Protein AF-A0A973WK67-F1 (afdb_monomer)

Structure (mmCIF, N/CA/C/O backbone):
data_AF-A0A973WK67-F1
#
_entry.id   AF-A0A973WK67-F1
#
loop_
_atom_site.group_PDB
_atom_site.id
_atom_site.type_symbol
_atom_site.label_atom_id
_atom_site.label_alt_id
_atom_site.label_comp_id
_atom_site.label_asym_id
_atom_site.label_entity_id
_atom_site.label_seq_id
_atom_site.pdbx_PDB_ins_code
_atom_site.Cartn_x
_atom_site.Cartn_y
_atom_site.Cartn_z
_atom_site.occupancy
_atom_site.B_iso_or_equiv
_atom_site.auth_seq_id
_atom_site.auth_comp_id
_atom_site.auth_asym_id
_atom_site.auth_atom_id
_atom_site.pdbx_PDB_model_num
ATOM 1 N N . MET A 1 1 ? -0.378 15.456 -6.232 1.00 56.53 1 MET A N 1
ATOM 2 C CA . MET A 1 1 ? -0.376 14.187 -7.004 1.00 56.53 1 MET A CA 1
ATOM 3 C C . MET A 1 1 ? -1.162 13.118 -6.231 1.00 56.53 1 MET A C 1
ATOM 5 O O . MET A 1 1 ? -1.360 13.286 -5.034 1.00 56.53 1 MET A O 1
ATOM 9 N N . LYS A 1 2 ? -1.662 12.035 -6.856 1.00 61.66 2 LYS A N 1
ATOM 10 C CA . LYS A 1 2 ? -2.415 10.967 -6.141 1.00 61.66 2 LYS A CA 1
ATOM 11 C C . LYS A 1 2 ? -1.612 10.326 -4.991 1.00 61.66 2 LYS A C 1
ATOM 13 O O . LYS A 1 2 ? -2.202 9.997 -3.965 1.00 61.66 2 LYS A O 1
ATOM 18 N N . ASN A 1 3 ? -0.287 10.238 -5.137 1.00 64.94 3 ASN A N 1
ATOM 19 C CA . ASN A 1 3 ? 0.629 9.707 -4.121 1.00 64.94 3 ASN A CA 1
ATOM 20 C C . ASN A 1 3 ? 0.596 10.508 -2.812 1.00 64.94 3 ASN A C 1
ATOM 22 O O . ASN A 1 3 ? 0.456 9.920 -1.741 1.00 64.94 3 ASN A O 1
ATOM 26 N N . ASP A 1 4 ? 0.598 11.841 -2.889 1.00 81.00 4 ASP A N 1
ATOM 27 C CA . ASP A 1 4 ? 0.537 12.708 -1.701 1.00 81.00 4 ASP A CA 1
ATOM 28 C C . ASP A 1 4 ? -0.737 12.445 -0.888 1.00 81.00 4 ASP A C 1
ATOM 30 O O . ASP A 1 4 ? -0.738 12.468 0.341 1.00 81.00 4 ASP A O 1
ATOM 34 N N . ARG A 1 5 ? -1.836 12.109 -1.575 1.00 88.31 5 ARG A N 1
ATOM 35 C CA . ARG A 1 5 ? -3.118 11.811 -0.931 1.00 88.31 5 ARG A CA 1
ATOM 36 C C . ARG A 1 5 ? -3.096 10.490 -0.157 1.00 88.31 5 ARG A C 1
ATOM 38 O O . ARG A 1 5 ? -3.762 10.401 0.875 1.00 88.31 5 ARG A O 1
ATOM 45 N N . LEU A 1 6 ? -2.362 9.476 -0.624 1.00 91.31 6 LEU A N 1
ATOM 46 C CA . LEU A 1 6 ? -2.207 8.214 0.109 1.00 91.31 6 LEU A CA 1
ATOM 47 C C . LEU A 1 6 ? -1.287 8.365 1.315 1.00 91.31 6 LEU A C 1
ATOM 49 O O . LEU A 1 6 ? -1.605 7.832 2.375 1.00 91.31 6 LEU A O 1
ATOM 53 N N . LEU A 1 7 ? -0.220 9.153 1.193 1.00 90.75 7 LEU A N 1
ATOM 54 C CA . LEU A 1 7 ? 0.659 9.469 2.319 1.00 90.75 7 LEU A CA 1
ATOM 55 C C . LEU A 1 7 ? -0.091 10.227 3.422 1.00 90.75 7 LEU A C 1
ATOM 57 O O . LEU A 1 7 ? -0.010 9.854 4.591 1.00 90.75 7 LEU A O 1
ATOM 61 N N . VAL A 1 8 ? -0.906 11.220 3.055 1.00 93.69 8 VAL A N 1
ATOM 62 C CA . VAL A 1 8 ? -1.771 11.928 4.014 1.00 93.69 8 VAL A CA 1
ATOM 63 C C . VAL A 1 8 ? -2.780 10.976 4.663 1.00 93.69 8 VAL A C 1
ATOM 65 O O . VAL A 1 8 ? -3.020 11.057 5.868 1.00 93.69 8 VAL A O 1
ATOM 68 N N . ARG A 1 9 ? -3.371 10.044 3.901 1.00 93.19 9 ARG A N 1
ATOM 69 C CA . ARG A 1 9 ? -4.269 9.019 4.462 1.00 93.19 9 ARG A CA 1
ATOM 70 C C . ARG A 1 9 ? -3.548 8.092 5.438 1.00 93.19 9 ARG A C 1
ATOM 72 O O . ARG A 1 9 ? -4.099 7.817 6.497 1.00 93.19 9 ARG A O 1
ATOM 79 N N . LEU A 1 10 ? -2.324 7.675 5.126 1.00 94.00 10 LEU A N 1
ATOM 80 C CA . LEU A 1 10 ? -1.500 6.850 6.007 1.00 94.00 10 LEU A CA 1
ATOM 81 C C . LEU A 1 10 ? -1.162 7.576 7.312 1.00 94.00 10 LEU A C 1
ATOM 83 O O . LEU A 1 10 ? -1.301 7.001 8.388 1.00 94.00 10 LEU A O 1
ATOM 87 N N . GLN A 1 11 ? -0.784 8.853 7.237 1.00 94.62 11 GLN A N 1
ATOM 88 C CA . GLN A 1 11 ? -0.529 9.673 8.424 1.00 94.62 11 GLN A CA 1
ATOM 89 C C . GLN A 1 11 ? -1.777 9.809 9.302 1.00 94.62 11 GLN A C 1
ATOM 91 O O . GLN A 1 11 ? -1.699 9.636 10.517 1.00 94.62 11 GLN A O 1
ATOM 96 N N . ARG A 1 12 ? -2.942 10.061 8.692 1.00 94.50 12 ARG A N 1
ATOM 97 C CA . ARG A 1 12 ? -4.220 10.122 9.415 1.00 94.50 12 ARG A CA 1
ATOM 98 C C . ARG A 1 12 ? -4.580 8.787 10.056 1.00 94.50 12 ARG A C 1
ATOM 100 O O . ARG A 1 12 ? -5.017 8.779 11.200 1.00 94.50 12 ARG A O 1
ATOM 107 N N . LEU A 1 13 ? -4.365 7.673 9.357 1.00 95.44 13 LEU A N 1
ATOM 108 C CA . LEU A 1 13 ? -4.623 6.342 9.898 1.00 95.44 13 LEU A CA 1
ATOM 109 C C . LEU A 1 13 ? -3.701 6.026 11.079 1.00 95.44 13 LEU A C 1
ATOM 111 O O . LEU A 1 13 ? -4.167 5.524 12.094 1.00 95.44 13 LEU A O 1
ATOM 115 N N . LYS A 1 14 ? -2.419 6.398 10.993 1.00 95.88 14 LYS A N 1
ATOM 116 C CA . LYS A 1 14 ? -1.471 6.279 12.107 1.00 95.88 14 LYS A CA 1
ATOM 117 C C . LYS A 1 14 ? -1.923 7.091 13.326 1.00 95.88 14 LYS A C 1
ATOM 119 O O . LYS A 1 14 ? -1.882 6.583 14.441 1.00 95.88 14 LYS A O 1
ATOM 124 N N . ALA A 1 15 ? -2.378 8.328 13.119 1.00 95.19 15 ALA A N 1
ATOM 125 C CA . ALA A 1 15 ? -2.918 9.153 14.199 1.00 95.19 15 ALA A CA 1
ATOM 126 C C . ALA A 1 15 ? -4.194 8.541 14.804 1.00 95.19 15 ALA A C 1
ATOM 128 O O . ALA A 1 15 ? -4.331 8.491 16.023 1.00 95.19 15 ALA A O 1
ATOM 129 N N . ARG A 1 16 ? -5.094 8.014 13.963 1.00 92.44 16 ARG A N 1
ATOM 130 C CA . ARG A 1 16 ? -6.321 7.336 14.402 1.00 92.44 16 ARG A CA 1
ATOM 131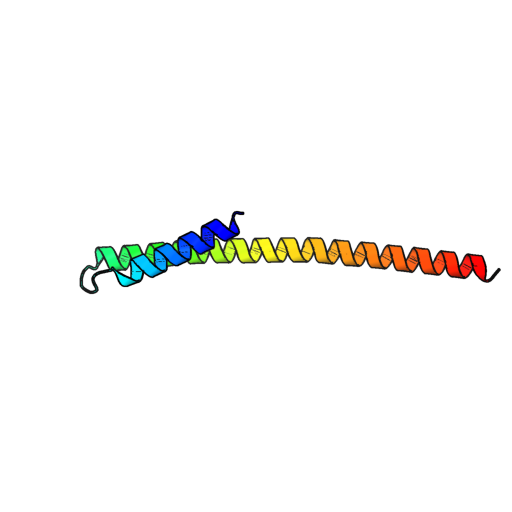 C C . ARG A 1 16 ? -6.013 6.076 15.209 1.00 92.44 16 ARG A C 1
ATOM 133 O O . ARG A 1 16 ? -6.616 5.874 16.253 1.00 92.44 16 ARG A O 1
ATOM 140 N N . ALA A 1 17 ? -5.049 5.268 14.770 1.00 93.12 17 ALA A N 1
ATOM 141 C CA . ALA A 1 17 ? -4.608 4.076 15.491 1.00 93.12 17 ALA A CA 1
ATOM 142 C C . ALA A 1 17 ? -4.129 4.409 16.913 1.00 93.12 17 ALA A C 1
ATOM 144 O O . ALA A 1 17 ? -4.421 3.667 17.844 1.00 93.12 17 ALA A O 1
ATOM 145 N N . ALA A 1 18 ? -3.454 5.549 17.092 1.00 94.19 18 ALA A N 1
ATOM 146 C CA . ALA A 1 18 ? -2.991 6.004 18.401 1.00 94.19 18 ALA A CA 1
ATOM 147 C C . ALA A 1 18 ?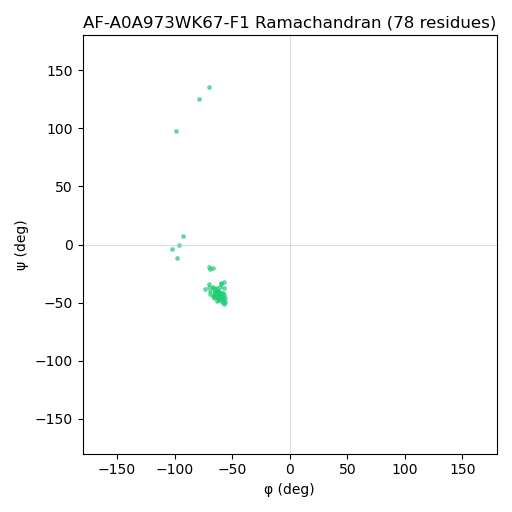 -4.128 6.443 19.343 1.00 94.19 18 ALA A C 1
ATOM 149 O O . ALA A 1 18 ? -3.927 6.475 20.554 1.00 94.19 18 ALA A O 1
ATOM 150 N N . SER A 1 19 ? -5.308 6.786 18.815 1.00 93.19 19 SER A N 1
ATOM 151 C CA . SER A 1 19 ? -6.451 7.252 19.611 1.00 93.19 19 SER A CA 1
ATOM 152 C C . SER A 1 19 ? -7.532 6.189 19.845 1.00 93.19 19 SER A C 1
ATOM 154 O O . SER A 1 19 ? -8.526 6.483 20.508 1.00 93.19 19 SER A O 1
ATOM 156 N N . VAL A 1 20 ? -7.398 4.989 19.269 1.00 94.31 20 VAL A N 1
ATOM 157 C CA . VAL A 1 20 ? -8.382 3.906 19.430 1.00 94.31 20 VAL A CA 1
ATOM 158 C C . VAL A 1 20 ? -8.338 3.351 20.851 1.00 94.31 20 VAL A C 1
ATOM 160 O O . VAL A 1 20 ? -7.271 3.084 21.404 1.00 94.31 20 VAL A O 1
ATOM 163 N N . ARG A 1 21 ? -9.519 3.142 21.443 1.00 93.75 21 ARG A N 1
ATOM 164 C CA . ARG A 1 21 ? -9.639 2.513 22.761 1.00 93.75 21 ARG A CA 1
ATOM 165 C C . ARG A 1 21 ? -9.480 0.991 22.633 1.00 93.75 21 ARG A C 1
ATOM 167 O O . ARG A 1 21 ? -10.262 0.377 21.910 1.00 93.75 21 ARG A O 1
ATOM 174 N N . PRO A 1 22 ? -8.559 0.352 23.376 1.00 89.31 22 PRO A N 1
ATOM 175 C CA . PRO A 1 22 ? -8.289 -1.084 23.239 1.00 89.31 22 PRO A CA 1
ATOM 176 C C . PRO A 1 22 ? -9.457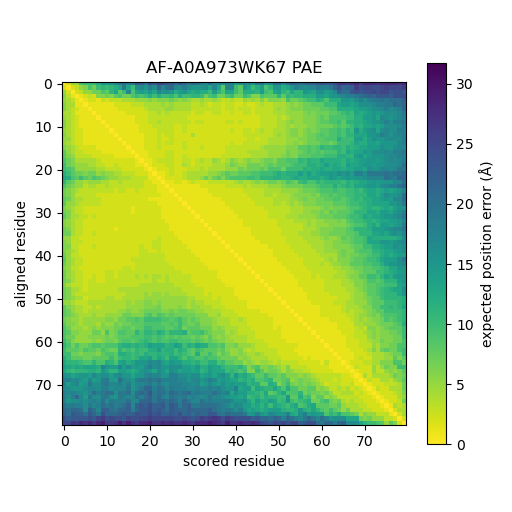 -1.981 23.676 1.00 89.31 22 PRO A C 1
ATOM 178 O O . PRO A 1 22 ? -9.546 -3.123 23.242 1.00 89.31 22 PRO A O 1
ATOM 181 N N . ASN A 1 23 ? -10.380 -1.468 24.492 1.00 94.38 23 ASN A N 1
ATOM 182 C CA . ASN A 1 23 ? -11.548 -2.226 24.956 1.00 94.38 23 ASN A CA 1
ATOM 183 C C . ASN A 1 23 ? -12.804 -1.970 24.107 1.00 94.38 23 ASN A C 1
ATOM 185 O O . ASN A 1 23 ? -13.860 -2.532 24.388 1.00 94.38 23 ASN A O 1
ATOM 189 N N . ASP A 1 24 ? -12.714 -1.121 23.081 1.00 96.19 24 ASP A N 1
ATOM 190 C CA . ASP A 1 24 ? -13.820 -0.852 22.168 1.00 96.19 24 ASP A CA 1
ATOM 191 C C . ASP A 1 24 ? -13.651 -1.685 20.892 1.00 96.19 24 ASP A C 1
ATOM 193 O O . ASP A 1 24 ? -12.926 -1.333 19.957 1.00 96.19 24 ASP A O 1
ATOM 197 N N . ARG A 1 25 ? -14.350 -2.822 20.859 1.00 95.56 25 ARG A N 1
ATOM 198 C CA . ARG A 1 25 ? -14.309 -3.766 19.737 1.00 95.56 25 ARG A CA 1
ATOM 199 C C . ARG A 1 25 ? -14.756 -3.135 18.416 1.00 95.56 25 ARG A C 1
ATOM 201 O O . ARG A 1 25 ? -14.231 -3.514 17.367 1.00 95.56 25 ARG A O 1
ATOM 208 N N . ALA A 1 26 ? -15.698 -2.193 18.440 1.00 96.56 26 ALA A N 1
ATOM 209 C CA . ALA A 1 26 ? -16.169 -1.537 17.225 1.00 96.56 26 ALA A CA 1
ATOM 210 C C . ALA A 1 26 ? -15.078 -0.626 16.646 1.00 96.56 26 ALA A C 1
ATOM 212 O O . ALA A 1 26 ? -14.819 -0.666 15.443 1.00 96.56 26 ALA A O 1
ATOM 213 N N . GLN A 1 27 ? -14.374 0.124 17.501 1.00 95.56 27 GLN A N 1
ATOM 214 C CA . GLN A 1 27 ? -13.244 0.955 17.070 1.00 95.56 27 GLN A CA 1
ATOM 215 C C . GLN A 1 27 ? -12.079 0.123 16.529 1.00 95.56 27 GLN A C 1
ATOM 217 O O . GLN A 1 27 ? -11.496 0.492 15.510 1.00 95.56 27 GLN A O 1
ATOM 222 N N . LEU A 1 28 ? -11.758 -1.002 17.172 1.00 95.94 28 LEU A N 1
ATOM 223 C CA . LEU A 1 28 ? -10.714 -1.912 16.695 1.00 95.94 28 LEU A CA 1
ATOM 224 C C . LEU A 1 28 ? -11.064 -2.536 15.341 1.00 95.94 28 LEU A C 1
ATOM 226 O O . LEU A 1 28 ? -10.210 -2.598 14.461 1.00 95.94 28 LEU A O 1
ATOM 230 N N . THR A 1 29 ? -12.319 -2.953 15.153 1.00 97.00 29 THR A N 1
ATOM 231 C CA . THR A 1 29 ? -12.786 -3.517 13.876 1.00 97.00 29 THR A CA 1
ATOM 232 C C . THR A 1 29 ? -12.689 -2.475 12.763 1.00 97.00 29 THR A C 1
ATOM 234 O O . THR A 1 29 ? -12.057 -2.727 11.743 1.00 97.00 29 THR A O 1
ATOM 237 N N . ALA A 1 30 ? -13.194 -1.261 13.003 1.00 96.00 30 ALA A N 1
ATOM 238 C CA . ALA A 1 30 ? -13.102 -0.171 12.035 1.00 96.00 30 ALA A CA 1
ATOM 239 C C . ALA A 1 30 ? -11.646 0.203 11.700 1.00 96.00 30 ALA A C 1
ATOM 241 O O . ALA A 1 30 ? -11.338 0.528 10.555 1.00 96.00 30 ALA A O 1
ATOM 242 N N . LEU A 1 31 ? -10.736 0.145 12.681 1.00 95.81 31 LEU A N 1
ATOM 243 C CA . LEU A 1 31 ? -9.313 0.381 12.443 1.00 95.81 31 LEU A CA 1
ATOM 244 C C . LEU A 1 31 ? -8.702 -0.697 11.539 1.00 95.81 31 LEU A C 1
ATOM 246 O O . LEU A 1 31 ? -7.926 -0.367 10.643 1.00 95.81 31 LEU A O 1
ATOM 250 N N . LEU A 1 32 ? -9.042 -1.970 11.757 1.00 96.25 32 LEU A N 1
ATOM 251 C CA . LEU A 1 32 ? -8.575 -3.073 10.915 1.00 96.25 32 LEU A CA 1
ATOM 252 C C . LEU A 1 32 ? -9.101 -2.953 9.481 1.00 96.25 32 LEU A C 1
ATOM 254 O O . LEU A 1 32 ? -8.328 -3.136 8.539 1.00 96.25 32 LEU A O 1
ATOM 258 N N . ASP A 1 33 ? -10.370 -2.580 9.315 1.00 97.25 33 ASP A N 1
ATOM 259 C CA . ASP A 1 33 ? -10.976 -2.358 8.001 1.00 97.25 33 ASP A CA 1
ATOM 260 C C . ASP A 1 33 ? -10.288 -1.206 7.254 1.00 97.25 33 ASP A C 1
ATOM 262 O O . ASP A 1 33 ? -9.916 -1.348 6.086 1.00 97.25 33 ASP A O 1
ATOM 266 N N . ASP A 1 34 ? -10.030 -0.087 7.938 1.00 95.56 34 ASP A N 1
ATOM 267 C CA . ASP A 1 34 ? -9.300 1.049 7.368 1.00 95.56 34 ASP A CA 1
ATOM 268 C C . ASP A 1 34 ? -7.871 0.671 6.945 1.00 95.56 34 ASP A C 1
ATOM 270 O O . ASP A 1 34 ? -7.396 1.099 5.886 1.00 95.56 34 ASP A O 1
ATOM 274 N N . VAL A 1 35 ? -7.173 -0.128 7.763 1.00 96.25 35 VAL A N 1
ATOM 275 C CA . VAL A 1 35 ? -5.836 -0.653 7.442 1.00 96.25 35 VAL A CA 1
ATOM 276 C C . VAL A 1 35 ? -5.895 -1.542 6.205 1.00 96.25 35 VAL A C 1
ATOM 278 O O . VAL A 1 35 ? -5.079 -1.364 5.297 1.00 96.25 35 VAL A O 1
ATOM 281 N N . GLY A 1 36 ? -6.866 -2.454 6.131 1.00 97.31 36 GLY A N 1
ATOM 282 C CA . GLY A 1 36 ? -7.077 -3.317 4.970 1.00 97.31 36 GLY A CA 1
ATOM 283 C C . GLY A 1 36 ? -7.331 -2.510 3.696 1.00 97.31 36 GLY A C 1
ATOM 284 O O . GLY A 1 36 ? -6.639 -2.693 2.693 1.00 97.31 36 GLY A O 1
ATOM 285 N N . ALA A 1 37 ? -8.243 -1.541 3.761 1.00 96.06 37 ALA A N 1
ATOM 286 C CA . ALA A 1 37 ? -8.565 -0.676 2.633 1.00 96.06 37 ALA A CA 1
ATOM 287 C C . ALA A 1 37 ? -7.356 0.152 2.166 1.00 96.06 37 ALA A C 1
ATOM 289 O O . ALA A 1 37 ? -7.113 0.280 0.961 1.00 96.06 37 ALA A O 1
ATOM 290 N N . LEU A 1 38 ? -6.569 0.712 3.093 1.00 95.75 38 LEU A N 1
ATOM 291 C CA . LEU A 1 38 ? -5.383 1.488 2.731 1.00 95.75 38 LEU A CA 1
ATOM 292 C C . LEU A 1 38 ? -4.278 0.607 2.139 1.00 95.75 38 LEU A C 1
ATOM 294 O O . LEU A 1 38 ? -3.647 1.017 1.163 1.00 95.75 38 LEU A O 1
ATOM 298 N N . ARG A 1 39 ? -4.065 -0.598 2.679 1.00 95.69 39 ARG A N 1
ATOM 299 C CA . ARG A 1 39 ? -3.126 -1.580 2.121 1.00 95.69 39 ARG A CA 1
ATOM 300 C C . ARG A 1 39 ? -3.474 -1.894 0.669 1.00 95.69 39 ARG A C 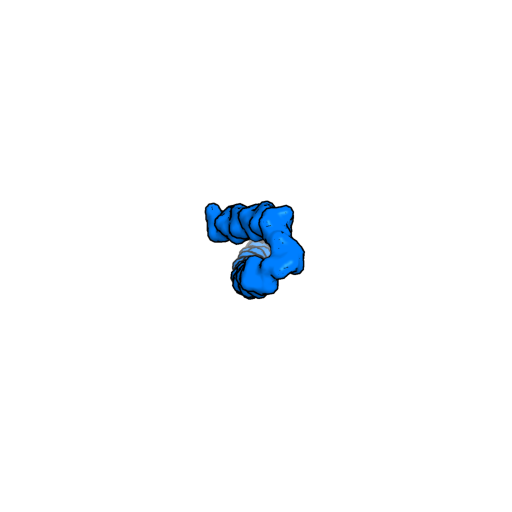1
ATOM 302 O O . ARG A 1 39 ? -2.601 -1.817 -0.191 1.00 95.69 39 ARG A O 1
ATOM 309 N N . ASP A 1 40 ? -4.737 -2.191 0.382 1.00 96.81 40 ASP A N 1
ATOM 310 C CA . ASP A 1 40 ? -5.171 -2.554 -0.970 1.00 96.81 40 ASP A CA 1
ATOM 311 C C . ASP A 1 40 ? -4.969 -1.400 -1.963 1.00 96.81 40 ASP A C 1
ATOM 313 O O . ASP A 1 40 ? -4.555 -1.613 -3.105 1.00 96.81 40 ASP A O 1
ATOM 317 N N . LEU A 1 41 ? -5.203 -0.158 -1.526 1.00 95.25 41 LEU A N 1
ATOM 318 C CA . LEU A 1 41 ? -4.906 1.029 -2.329 1.00 95.25 41 LEU A CA 1
ATOM 319 C C . LEU A 1 41 ? -3.405 1.189 -2.594 1.00 95.25 41 LEU A C 1
ATOM 321 O O . LEU A 1 41 ? -3.024 1.486 -3.726 1.00 95.25 41 LEU A O 1
ATOM 325 N N . LEU A 1 42 ? -2.558 0.978 -1.583 1.00 93.81 42 LEU A N 1
ATOM 326 C CA . LEU A 1 42 ? -1.104 1.046 -1.739 1.00 93.81 42 LEU A CA 1
ATOM 327 C C . LEU A 1 42 ? -0.599 -0.020 -2.715 1.00 93.81 42 LEU A C 1
ATOM 329 O O . LEU A 1 42 ? 0.172 0.311 -3.610 1.00 93.81 42 LEU A O 1
ATOM 333 N N . MET A 1 43 ? -1.086 -1.261 -2.620 1.00 95.88 43 MET A N 1
ATOM 334 C CA . MET A 1 43 ? -0.698 -2.325 -3.554 1.00 95.88 43 MET A CA 1
ATOM 335 C C . MET A 1 43 ? -1.080 -1.987 -5.000 1.00 95.88 43 MET A C 1
ATOM 337 O O . MET A 1 43 ? -0.282 -2.193 -5.913 1.00 95.88 43 MET A O 1
ATOM 341 N N . ARG A 1 44 ? -2.269 -1.412 -5.223 1.00 95.44 44 ARG A N 1
ATOM 342 C CA . ARG A 1 44 ? -2.685 -0.958 -6.561 1.00 95.44 44 ARG A CA 1
ATOM 343 C C . ARG A 1 44 ? -1.784 0.149 -7.103 1.00 95.44 44 ARG A C 1
ATOM 345 O O . ARG A 1 44 ? -1.464 0.137 -8.289 1.00 95.44 44 ARG A O 1
ATOM 352 N N . GLU A 1 45 ? -1.369 1.094 -6.263 1.00 94.25 45 GLU A N 1
ATOM 353 C CA . GLU A 1 45 ? -0.433 2.137 -6.688 1.00 94.25 45 GLU A CA 1
ATOM 354 C C . GLU A 1 45 ? 0.976 1.594 -6.945 1.00 94.25 45 GLU A C 1
ATOM 356 O O . GLU A 1 45 ? 1.588 2.022 -7.918 1.00 94.25 45 GLU A O 1
ATOM 361 N N . CYS A 1 46 ? 1.467 0.621 -6.169 1.00 94.12 46 CYS A N 1
ATOM 362 C CA . CYS A 1 46 ? 2.727 -0.069 -6.474 1.00 94.12 46 CYS A CA 1
ATOM 363 C C . CYS A 1 46 ? 2.677 -0.712 -7.865 1.00 94.12 46 CYS A C 1
ATOM 365 O O . CYS A 1 46 ? 3.529 -0.424 -8.699 1.00 94.12 46 CYS A O 1
ATOM 367 N N . VAL A 1 47 ? 1.617 -1.472 -8.164 1.00 96.50 47 VAL A N 1
ATOM 368 C CA . VAL A 1 47 ? 1.418 -2.068 -9.497 1.00 96.50 47 VAL A CA 1
ATOM 369 C C . VAL A 1 47 ? 1.370 -0.995 -10.589 1.00 96.50 47 VAL A C 1
ATOM 371 O O . VAL A 1 47 ? 1.953 -1.168 -11.660 1.00 96.50 47 VAL A O 1
ATOM 374 N N . ARG A 1 48 ? 0.696 0.136 -10.341 1.00 95.06 48 ARG A N 1
ATOM 375 C CA . ARG A 1 48 ? 0.645 1.250 -11.299 1.00 95.06 48 ARG A CA 1
ATOM 376 C C . ARG A 1 48 ? 2.033 1.847 -11.548 1.00 95.06 48 ARG A C 1
ATOM 378 O O . ARG A 1 48 ? 2.365 2.123 -12.700 1.00 95.06 48 ARG A O 1
ATOM 385 N N . LEU A 1 49 ? 2.820 2.059 -10.494 1.00 94.50 49 LEU A N 1
ATOM 386 C CA . LEU A 1 49 ? 4.180 2.589 -10.590 1.00 94.50 49 LEU A CA 1
ATOM 387 C C . LEU A 1 49 ? 5.102 1.622 -11.336 1.00 94.50 49 LEU A C 1
ATOM 389 O O . LEU A 1 49 ? 5.819 2.061 -12.227 1.00 94.50 49 LEU A O 1
ATOM 393 N N . ASP A 1 50 ? 5.019 0.320 -11.066 1.00 96.12 50 ASP A N 1
ATOM 394 C CA . ASP A 1 50 ? 5.800 -0.694 -11.784 1.00 96.12 50 ASP A CA 1
ATOM 395 C C . ASP A 1 50 ? 5.481 -0.698 -13.282 1.00 96.12 50 ASP A C 1
ATOM 397 O O . ASP A 1 50 ? 6.375 -0.751 -14.128 1.00 96.12 50 ASP A O 1
ATOM 401 N N . GLN A 1 51 ? 4.201 -0.580 -13.645 1.00 96.31 51 GLN A N 1
ATOM 402 C CA . GLN A 1 51 ? 3.795 -0.455 -15.046 1.00 96.31 51 GLN A CA 1
ATOM 403 C C . GLN A 1 51 ? 4.336 0.825 -15.693 1.00 96.31 51 GLN A C 1
ATOM 405 O O . GLN A 1 51 ? 4.746 0.804 -16.854 1.00 96.31 51 GLN A O 1
ATOM 410 N N . GLU A 1 52 ? 4.330 1.941 -14.968 1.00 95.88 52 GLU A N 1
ATOM 411 C CA . GLU A 1 52 ? 4.863 3.217 -15.443 1.00 95.88 52 GLU A CA 1
ATOM 412 C C . GLU A 1 52 ? 6.382 3.144 -15.653 1.00 95.88 52 GLU A C 1
ATOM 414 O O . GLU A 1 52 ? 6.869 3.500 -16.729 1.00 95.88 52 GLU A O 1
ATOM 419 N N . ILE A 1 53 ? 7.112 2.578 -14.689 1.00 96.31 53 ILE A N 1
ATOM 420 C CA . ILE A 1 53 ? 8.554 2.319 -14.771 1.00 96.31 53 ILE A CA 1
ATOM 421 C C . ILE A 1 53 ? 8.866 1.417 -15.966 1.00 96.31 53 ILE A C 1
ATOM 423 O O . ILE A 1 53 ? 9.735 1.752 -16.770 1.00 96.31 53 ILE A O 1
ATOM 427 N N . ASN A 1 54 ? 8.124 0.323 -16.147 1.00 96.94 54 ASN A N 1
ATOM 428 C CA . ASN A 1 54 ? 8.317 -0.586 -17.275 1.00 96.94 54 ASN A CA 1
ATOM 429 C C . ASN A 1 54 ? 8.106 0.115 -18.622 1.00 96.94 54 ASN A C 1
ATOM 431 O O . ASN A 1 54 ? 8.916 -0.043 -19.535 1.00 96.94 54 ASN A O 1
ATOM 435 N N . ARG A 1 55 ? 7.064 0.946 -18.752 1.00 96.19 55 ARG A N 1
ATOM 436 C CA . ARG A 1 55 ? 6.819 1.727 -19.977 1.00 96.19 55 ARG A CA 1
ATOM 437 C C . ARG A 1 55 ? 7.963 2.690 -20.279 1.00 96.19 55 ARG A C 1
ATOM 439 O O . ARG A 1 55 ? 8.377 2.801 -21.434 1.00 96.19 55 ARG A O 1
ATOM 446 N N . VAL A 1 56 ? 8.465 3.391 -19.263 1.00 95.94 56 VAL A N 1
ATOM 447 C CA . VAL A 1 56 ? 9.597 4.313 -19.421 1.00 95.94 56 VAL A CA 1
ATOM 448 C C . VAL A 1 56 ? 10.862 3.544 -19.788 1.00 95.94 56 VAL A C 1
ATOM 450 O O . VAL A 1 56 ? 11.543 3.937 -20.730 1.00 95.94 56 VAL A O 1
ATOM 453 N N . SER A 1 57 ? 11.133 2.423 -19.120 1.00 96.81 57 SER A N 1
ATOM 454 C CA . SER A 1 57 ? 12.284 1.558 -19.392 1.00 96.81 57 SER A CA 1
ATOM 455 C C . SER A 1 57 ? 12.299 1.080 -20.845 1.00 96.81 57 SER A C 1
ATOM 457 O O . SER A 1 57 ? 13.267 1.325 -21.563 1.00 96.81 57 SER A O 1
ATOM 459 N N . VAL A 1 58 ? 11.180 0.532 -21.337 1.00 96.62 58 VAL A N 1
ATOM 460 C CA . VAL A 1 58 ? 11.035 0.111 -22.743 1.00 96.62 58 VAL A CA 1
ATOM 461 C C . VAL A 1 58 ? 11.302 1.274 -23.703 1.00 96.62 58 VAL A C 1
ATOM 463 O O . VAL A 1 58 ? 12.014 1.113 -24.697 1.00 96.62 58 VAL A O 1
ATOM 466 N N . ARG A 1 59 ? 10.772 2.468 -23.404 1.00 96.44 59 ARG A N 1
ATOM 467 C CA . ARG A 1 59 ? 11.001 3.663 -24.229 1.00 96.44 59 ARG A CA 1
ATOM 468 C C . ARG A 1 59 ? 12.478 4.065 -24.246 1.00 96.44 59 ARG A C 1
ATOM 470 O O . ARG A 1 59 ? 12.999 4.374 -25.315 1.00 96.44 59 ARG A O 1
ATOM 477 N N . VAL A 1 60 ? 13.154 4.042 -23.097 1.00 96.56 60 VAL A N 1
ATOM 478 C CA . VAL A 1 60 ? 14.591 4.334 -22.993 1.00 96.56 60 VAL A CA 1
ATOM 479 C C . VAL A 1 60 ? 15.398 3.328 -23.808 1.00 96.56 60 VAL A C 1
ATOM 481 O O . VAL A 1 60 ? 16.213 3.742 -24.629 1.00 96.56 60 VAL A O 1
ATOM 484 N N . THR A 1 61 ? 15.122 2.029 -23.671 1.00 95.81 61 THR A N 1
ATOM 485 C CA . THR A 1 61 ? 15.791 0.979 -24.451 1.00 95.81 61 THR A CA 1
ATOM 486 C C . THR A 1 61 ? 15.647 1.210 -25.953 1.00 95.81 61 THR A C 1
ATOM 488 O O . THR A 1 61 ? 16.643 1.154 -26.676 1.00 95.81 61 THR A O 1
ATOM 491 N N . ALA A 1 62 ? 14.438 1.524 -26.430 1.00 94.56 62 ALA A N 1
ATOM 492 C CA . ALA A 1 62 ? 14.199 1.806 -27.843 1.00 94.56 62 ALA A CA 1
ATOM 493 C C . ALA A 1 62 ? 14.997 3.030 -28.327 1.00 94.56 62 ALA A C 1
ATOM 495 O O . ALA A 1 62 ? 15.684 2.956 -29.346 1.00 94.56 62 ALA A O 1
ATOM 496 N N . ILE A 1 63 ? 14.975 4.135 -27.571 1.00 94.12 63 ILE A N 1
ATOM 497 C CA . ILE A 1 63 ? 15.754 5.344 -27.885 1.00 94.12 63 ILE A CA 1
ATOM 498 C C . ILE A 1 63 ? 17.249 5.018 -27.964 1.00 94.12 63 ILE A C 1
ATOM 500 O O . ILE A 1 63 ? 17.920 5.419 -28.917 1.00 94.12 63 ILE A O 1
ATOM 504 N N . THR A 1 64 ? 17.778 4.260 -27.001 1.00 94.56 64 THR A N 1
ATOM 505 C CA . THR A 1 64 ? 19.186 3.848 -27.001 1.00 94.56 64 THR A CA 1
ATOM 506 C C . THR A 1 64 ? 19.524 2.978 -28.213 1.00 94.56 64 THR A C 1
ATOM 508 O O . THR A 1 64 ? 20.559 3.197 -28.844 1.00 94.56 64 THR A O 1
ATOM 511 N N . ALA A 1 65 ? 18.664 2.025 -28.581 1.00 93.44 65 ALA A N 1
ATOM 512 C CA . ALA A 1 65 ? 18.874 1.157 -29.741 1.00 93.44 65 ALA A CA 1
ATOM 513 C C . ALA A 1 65 ? 18.899 1.948 -31.061 1.00 93.44 65 ALA A C 1
ATOM 515 O O . ALA A 1 65 ? 19.803 1.760 -31.884 1.00 93.44 65 ALA A O 1
ATOM 516 N N . TYR A 1 66 ? 17.966 2.887 -31.240 1.00 92.56 66 TYR A N 1
ATOM 517 C CA . TYR A 1 66 ? 17.956 3.770 -32.407 1.00 92.56 66 TYR A CA 1
ATOM 518 C C . TYR A 1 66 ? 19.172 4.699 -32.436 1.00 92.56 66 TYR A C 1
ATOM 520 O O . TYR A 1 66 ? 19.787 4.864 -33.488 1.00 92.56 66 TYR A O 1
ATOM 528 N N . GLY A 1 67 ? 19.577 5.245 -31.286 1.00 91.00 67 GLY A N 1
ATOM 529 C CA . GLY A 1 67 ? 20.787 6.060 -31.169 1.00 91.00 67 GLY A CA 1
ATOM 530 C C . GLY A 1 67 ? 22.050 5.302 -31.589 1.00 91.00 67 GLY A C 1
ATOM 531 O O . GLY A 1 67 ? 22.836 5.815 -32.386 1.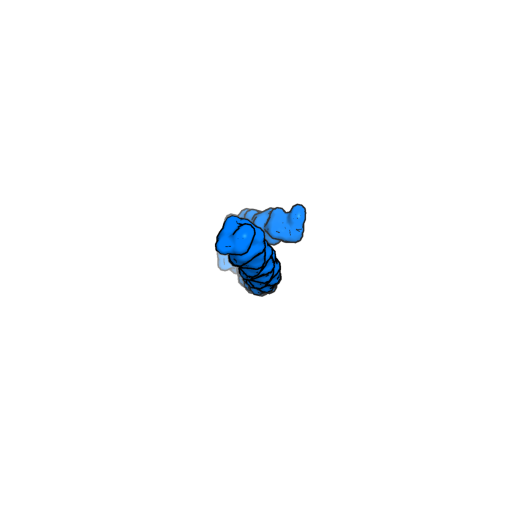00 91.00 67 GLY A O 1
ATOM 532 N N . ARG A 1 68 ? 22.214 4.055 -31.126 1.00 88.06 68 ARG A N 1
ATOM 533 C CA . ARG A 1 68 ? 23.335 3.180 -31.521 1.00 88.06 68 ARG A CA 1
ATOM 534 C C . ARG A 1 68 ? 23.328 2.873 -33.016 1.00 88.06 68 ARG A C 1
ATOM 536 O O . ARG A 1 68 ? 24.367 2.973 -33.661 1.00 88.06 68 ARG A O 1
ATOM 543 N N . SER A 1 69 ? 22.162 2.559 -33.575 1.00 85.62 69 SER A N 1
ATOM 544 C CA . SER A 1 69 ? 22.014 2.273 -35.009 1.00 85.62 69 SER A CA 1
ATOM 545 C C . SER A 1 69 ? 22.317 3.506 -35.871 1.00 85.62 69 SER A C 1
ATOM 547 O O . SER A 1 69 ? 22.975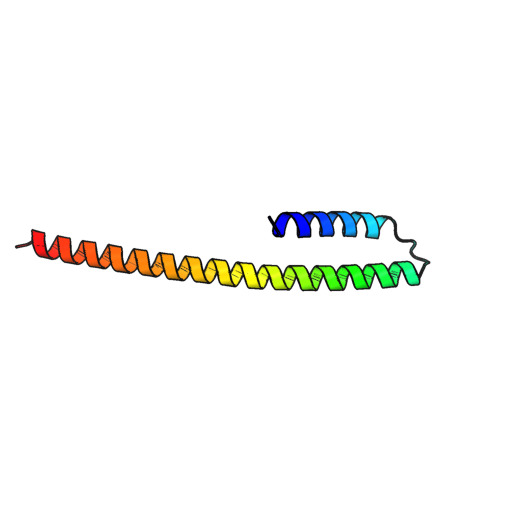 3.419 -36.903 1.00 85.62 69 SER A O 1
ATOM 549 N N . ALA A 1 70 ? 21.907 4.696 -35.430 1.00 83.38 70 ALA A N 1
ATOM 550 C CA . ALA A 1 70 ? 22.245 5.940 -36.114 1.00 83.38 70 ALA A CA 1
ATOM 551 C C . ALA A 1 70 ? 23.752 6.250 -36.046 1.00 83.38 70 ALA A C 1
ATOM 553 O O . ALA A 1 70 ? 24.322 6.759 -37.013 1.00 83.38 70 ALA A O 1
ATOM 554 N N . GLN A 1 71 ? 24.412 5.947 -34.924 1.00 82.81 71 GLN A N 1
ATOM 555 C CA . GLN A 1 71 ? 25.863 6.088 -34.780 1.00 82.81 71 GLN A CA 1
ATOM 556 C C . GLN A 1 71 ? 26.631 5.110 -35.676 1.00 82.81 71 GLN A C 1
ATOM 558 O O . GLN A 1 71 ? 27.567 5.540 -36.348 1.00 82.81 71 GLN A O 1
ATOM 563 N N . SER A 1 72 ? 26.220 3.839 -35.748 1.00 80.69 72 SER A N 1
ATOM 564 C CA . SER A 1 72 ? 26.876 2.842 -36.605 1.00 80.69 72 SER A CA 1
ATOM 565 C C . SER A 1 72 ? 26.765 3.197 -38.090 1.00 80.69 72 SER A C 1
ATOM 567 O O . SER A 1 72 ? 27.768 3.174 -38.800 1.00 80.69 72 SER A O 1
ATOM 569 N N . VAL A 1 73 ? 25.591 3.646 -38.550 1.00 79.25 73 VAL A N 1
ATOM 570 C CA . VAL A 1 73 ? 25.393 4.131 -39.929 1.00 79.25 73 VAL A CA 1
ATOM 571 C C . VAL A 1 73 ? 26.267 5.352 -40.228 1.00 79.25 73 VAL A C 1
ATOM 573 O O . VAL A 1 73 ? 26.843 5.460 -41.310 1.00 79.25 73 VAL A O 1
ATOM 576 N N . ARG A 1 74 ? 26.400 6.286 -39.277 1.00 78.19 74 ARG A N 1
ATOM 577 C CA . ARG A 1 74 ? 27.289 7.450 -39.435 1.00 78.19 74 ARG A CA 1
ATOM 578 C C . ARG A 1 74 ? 28.764 7.055 -39.482 1.00 78.19 74 ARG A C 1
ATOM 580 O O . ARG A 1 74 ? 29.507 7.687 -40.223 1.00 78.19 74 ARG A O 1
ATOM 587 N N . ALA A 1 75 ? 29.187 6.060 -38.702 1.00 77.81 75 ALA A N 1
ATOM 588 C CA . ALA A 1 75 ? 30.558 5.554 -38.726 1.00 77.81 75 ALA A CA 1
ATOM 589 C C . ALA A 1 75 ? 30.877 4.879 -40.069 1.00 77.81 75 ALA A C 1
ATOM 591 O O . ALA A 1 75 ? 31.892 5.201 -40.677 1.00 77.81 75 ALA A O 1
ATOM 592 N N . LEU A 1 76 ? 29.961 4.050 -40.583 1.00 78.31 76 LEU A N 1
ATOM 593 C CA . LEU A 1 76 ? 30.098 3.409 -41.894 1.00 78.31 76 LEU A CA 1
ATOM 594 C C . LEU A 1 76 ? 30.232 4.440 -43.028 1.00 78.31 76 LEU A C 1
ATOM 596 O O . LEU A 1 76 ? 31.077 4.296 -43.899 1.00 78.31 76 LEU A O 1
ATOM 600 N N . ARG A 1 77 ? 29.451 5.529 -42.984 1.00 72.06 77 ARG A N 1
ATOM 601 C CA . ARG A 1 77 ? 29.518 6.616 -43.980 1.00 72.06 77 ARG A CA 1
ATOM 602 C C . ARG A 1 77 ? 30.787 7.473 -43.920 1.00 72.06 77 ARG A C 1
ATOM 604 O O . ARG A 1 77 ?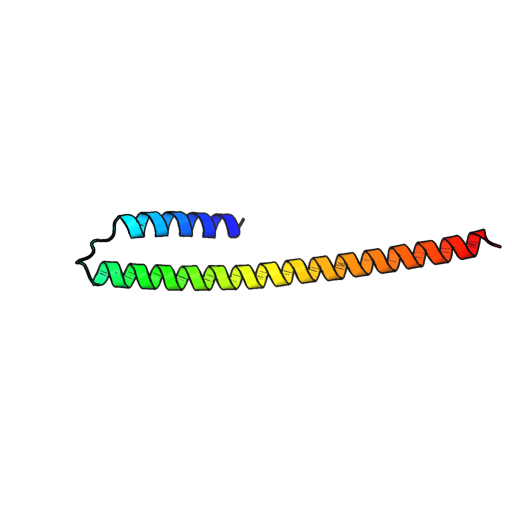 31.043 8.188 -44.875 1.00 72.06 77 ARG A O 1
ATOM 611 N N . ARG A 1 78 ? 31.527 7.469 -42.806 1.00 76.06 78 ARG A N 1
ATOM 612 C CA . ARG A 1 78 ? 32.773 8.247 -42.637 1.00 76.06 78 ARG A CA 1
ATOM 613 C C . ARG A 1 78 ? 34.043 7.432 -42.886 1.00 76.06 78 ARG A C 1
ATOM 615 O O . ARG A 1 78 ? 35.116 8.018 -42.930 1.00 76.06 78 ARG A O 1
ATOM 622 N N . GLY A 1 79 ? 33.924 6.109 -42.983 1.00 71.00 79 GLY A N 1
ATOM 623 C C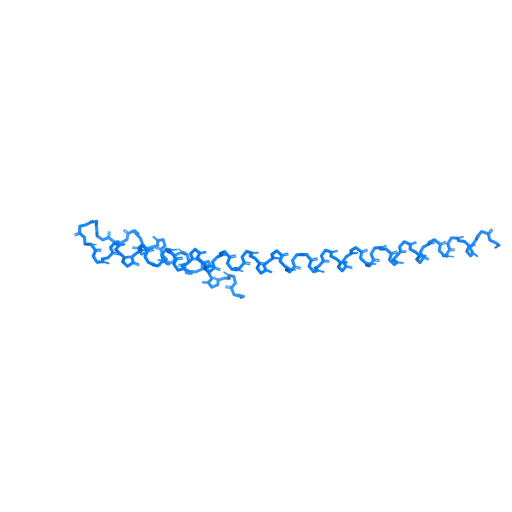A . GLY A 1 79 ? 35.021 5.201 -43.329 1.00 71.00 79 GLY A CA 1
ATOM 624 C C . GLY A 1 79 ? 35.128 4.894 -44.827 1.00 71.00 79 GLY A C 1
ATOM 625 O O . GLY A 1 79 ? 35.909 4.018 -45.191 1.00 71.00 79 GLY A O 1
ATOM 626 N N . HIS A 1 80 ? 34.333 5.572 -45.661 1.00 50.50 80 HIS A N 1
ATOM 627 C CA . HIS A 1 80 ? 34.407 5.559 -47.122 1.00 50.50 80 HIS A CA 1
ATOM 628 C C . HIS A 1 80 ? 34.984 6.874 -47.631 1.00 50.50 80 HIS A C 1
ATOM 630 O O . HIS A 1 80 ? 34.573 7.928 -47.090 1.00 50.50 80 HIS A O 1
#

Secondary structure (DSSP, 8-state):
-HHHHHHHHHHHHHHHHHH--TT-HHHHHHHHHHHHHHHHHHHHHHHHHHHHHHHHHHHHHHHHHHHHHHHHHHHHHH--

Foldseek 3Di:
DVVVVLVVLVVVLVVLVVVFDPPDPVSVVVSVVSVVVSVVVVVVVVVVVVVVVVVVVVVVVVVVVVVVVVVVVVVVVVVD

pLDDT: mean 90.57, std 9.69, range [50.5, 97.31]

Organism: NCBI:txid2748629

Solvent-accessible surface area (backbone atoms only — not comparable to full-atom values): 4504 Å² total; per-residue (Å²): 110,76,66,60,56,53,53,53,49,51,53,51,49,55,55,49,62,75,68,54,53,92,87,37,67,68,5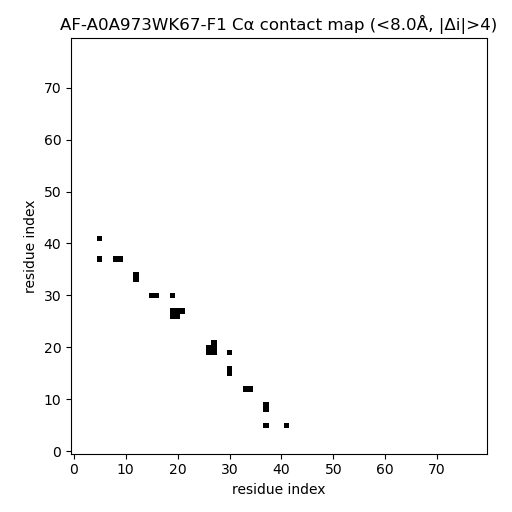4,51,50,53,50,52,52,51,51,52,54,51,48,55,53,51,54,53,49,50,56,50,48,52,53,51,51,48,54,51,49,54,52,50,53,52,53,51,52,53,52,50,51,54,48,51,55,52,51,59,65,67,76,105

Mean predicted aligned error: 7.12 Å

Radius of gyration: 24.76 Å; Cα contacts (8 Å, |Δi|>4): 14; chains: 1; bounding box: 51×18×72 Å

Sequence (80 aa):
MKNDRLLVRLQRLKARAASVRPNDRAQLTALLDDVGALRDLLMRECVRLDQEINRVSVRVTAITAYGRSAQSVRALRRGH